Protein AF-A0A0Q0IXJ2-F1 (afdb_monomer)

Structure (mmCIF, N/CA/C/O backbone):
data_AF-A0A0Q0IXJ2-F1
#
_entry.id   AF-A0A0Q0IXJ2-F1
#
loop_
_atom_site.group_PDB
_atom_site.id
_atom_site.type_symbol
_atom_site.label_atom_id
_atom_site.label_alt_id
_atom_site.label_comp_id
_atom_site.label_asym_id
_atom_site.label_entity_id
_atom_site.label_seq_id
_atom_site.pdbx_PDB_ins_code
_atom_site.Cartn_x
_atom_site.Cartn_y
_atom_site.Cartn_z
_atom_site.occupancy
_atom_site.B_iso_or_equiv
_atom_site.auth_seq_id
_atom_site.auth_comp_id
_atom_site.auth_asym_id
_atom_site.auth_atom_id
_atom_site.pdbx_PDB_model_num
ATOM 1 N N . MET A 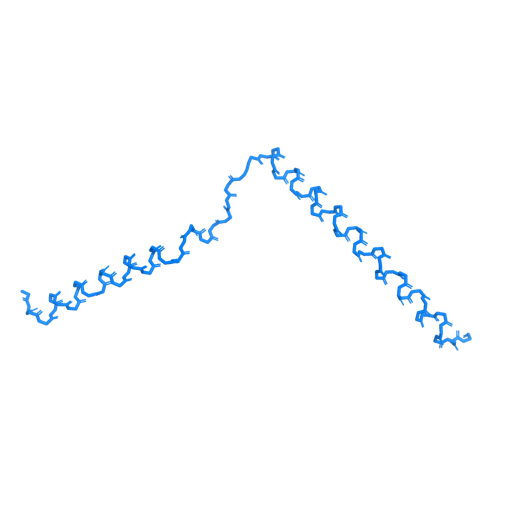1 1 ? -22.893 7.222 22.865 1.00 62.81 1 MET A N 1
ATOM 2 C CA . MET A 1 1 ? -22.026 6.101 22.416 1.00 62.81 1 MET A CA 1
ATOM 3 C C . MET A 1 1 ? -21.475 5.382 23.635 1.00 62.81 1 MET A C 1
ATOM 5 O O . MET A 1 1 ? -20.766 6.003 24.411 1.00 62.81 1 MET A O 1
ATOM 9 N N . ASN A 1 2 ? -21.772 4.093 23.801 1.00 93.94 2 ASN A N 1
ATOM 10 C CA . ASN A 1 2 ? -21.207 3.305 24.898 1.00 93.94 2 ASN A CA 1
ATOM 11 C C . ASN A 1 2 ? -19.672 3.273 24.839 1.00 93.94 2 ASN A C 1
ATOM 13 O O . ASN A 1 2 ? -19.092 3.137 23.758 1.00 93.94 2 ASN A O 1
ATOM 17 N N . ARG A 1 3 ? -19.015 3.355 26.003 1.00 95.19 3 ARG A N 1
ATOM 18 C CA . ARG A 1 3 ? -17.545 3.360 26.150 1.00 95.19 3 ARG A CA 1
ATOM 19 C C . ARG A 1 3 ? -16.882 2.210 25.383 1.00 95.19 3 ARG A C 1
ATOM 21 O O . ARG A 1 3 ? -15.905 2.430 24.672 1.00 95.19 3 ARG A O 1
ATOM 28 N N . ARG A 1 4 ? -17.497 1.021 25.423 1.00 94.44 4 ARG A N 1
ATOM 29 C CA . ARG A 1 4 ? -17.105 -0.164 24.637 1.00 94.44 4 ARG A CA 1
ATOM 30 C C . ARG A 1 4 ? -17.046 0.108 23.127 1.00 94.44 4 ARG A C 1
ATOM 32 O O . ARG A 1 4 ? -16.045 -0.197 22.486 1.00 94.44 4 ARG A O 1
ATOM 39 N N . LYS A 1 5 ? -18.078 0.744 22.558 1.00 95.88 5 LYS A N 1
ATOM 40 C CA . LYS A 1 5 ? -18.136 1.082 21.123 1.00 95.88 5 LYS A CA 1
ATOM 41 C C . LYS A 1 5 ? -17.044 2.088 20.742 1.00 95.88 5 LYS A C 1
ATOM 43 O O . LYS A 1 5 ? -16.397 1.904 19.714 1.00 95.88 5 LYS A O 1
ATOM 48 N N . LYS A 1 6 ? -16.786 3.088 21.596 1.00 96.25 6 LYS A N 1
ATOM 49 C CA . LYS A 1 6 ? -15.724 4.090 21.386 1.00 96.25 6 LYS A CA 1
ATOM 50 C C . LYS A 1 6 ? -14.339 3.447 21.326 1.00 96.25 6 LYS A C 1
ATOM 52 O O . LYS A 1 6 ? -13.589 3.702 20.390 1.00 96.25 6 LYS A O 1
ATOM 57 N N . ILE A 1 7 ? -14.018 2.598 22.302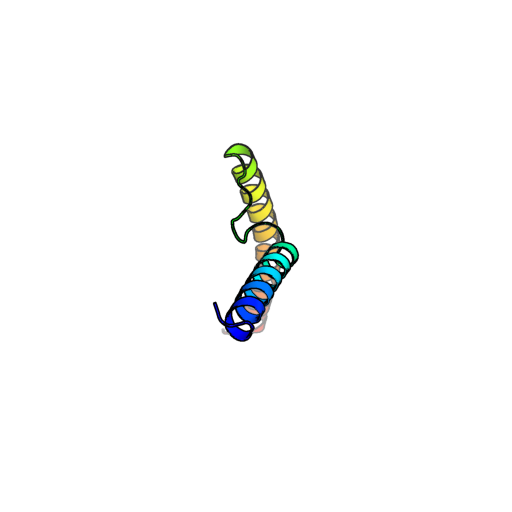 1.00 97.12 7 ILE A N 1
ATOM 58 C CA . ILE A 1 7 ? -12.722 1.910 22.377 1.00 97.12 7 ILE A CA 1
ATOM 59 C C . ILE A 1 7 ? -12.510 1.058 21.123 1.00 97.12 7 ILE A C 1
ATOM 61 O O . ILE A 1 7 ? -11.489 1.200 20.451 1.00 97.12 7 ILE A O 1
ATOM 65 N N . ASN A 1 8 ? -13.509 0.260 20.742 1.00 96.50 8 ASN A N 1
ATOM 66 C CA . ASN A 1 8 ? -13.423 -0.599 19.562 1.00 96.50 8 ASN A CA 1
ATOM 67 C C . ASN A 1 8 ? -13.230 0.201 18.268 1.00 96.50 8 ASN A C 1
ATOM 69 O O . ASN A 1 8 ? -12.437 -0.192 17.413 1.00 96.50 8 ASN A O 1
ATOM 73 N N . GLN A 1 9 ? -13.920 1.332 18.120 1.00 96.88 9 GLN A N 1
ATOM 74 C CA . GLN A 1 9 ? -13.759 2.202 16.956 1.00 96.88 9 GLN A CA 1
ATOM 75 C C . GLN A 1 9 ? -12.340 2.783 16.881 1.00 96.88 9 GLN A C 1
ATOM 77 O O . GLN A 1 9 ? -11.707 2.728 15.824 1.00 96.88 9 GLN A O 1
ATOM 82 N N . THR A 1 10 ? -11.812 3.274 18.004 1.00 96.50 10 THR A N 1
ATOM 83 C CA . THR A 1 10 ? -10.452 3.824 18.083 1.00 96.50 10 THR A CA 1
ATOM 84 C C . THR A 1 10 ? -9.392 2.768 17.776 1.00 96.50 10 THR A C 1
ATOM 86 O O . THR A 1 10 ? -8.481 3.031 16.990 1.00 96.50 10 THR A O 1
ATOM 89 N N . LEU A 1 11 ? -9.509 1.565 18.348 1.00 97.25 11 LEU A N 1
ATOM 90 C CA . LEU A 1 11 ? -8.561 0.469 18.117 1.00 97.25 11 LEU A CA 1
ATOM 91 C C . LEU A 1 11 ? -8.555 0.029 16.649 1.00 97.25 11 LEU A C 1
ATOM 93 O O . LEU A 1 11 ? -7.487 -0.068 16.045 1.00 97.25 11 LEU A O 1
ATOM 97 N N . LYS A 1 12 ? -9.736 -0.132 16.038 1.00 96.94 12 LYS A N 1
ATOM 98 C CA . LYS A 1 12 ? -9.860 -0.456 14.608 1.00 96.94 12 LYS A CA 1
ATOM 99 C C . LYS A 1 12 ? -9.227 0.618 13.720 1.00 96.94 12 LYS A C 1
ATOM 101 O O . LYS A 1 12 ? -8.527 0.288 12.766 1.00 96.94 12 LYS A O 1
ATOM 106 N N . GLY A 1 13 ? -9.433 1.898 14.038 1.00 96.88 13 GLY A N 1
ATOM 107 C CA . GLY A 1 13 ? -8.820 3.008 13.305 1.00 96.88 13 GLY A CA 1
ATOM 108 C C . GLY A 1 13 ? -7.291 3.014 13.399 1.00 96.88 13 GLY A C 1
ATOM 109 O O . GLY A 1 13 ? -6.612 3.186 12.386 1.00 96.88 13 GLY A O 1
ATOM 110 N N . LYS A 1 14 ? -6.738 2.776 14.595 1.00 96.81 14 LYS A N 1
ATOM 111 C CA . LYS A 1 14 ? -5.285 2.672 14.809 1.00 96.81 14 LYS A CA 1
ATOM 112 C C . LYS A 1 14 ? -4.683 1.480 14.062 1.00 96.81 14 LYS A C 1
ATOM 114 O O . LYS A 1 14 ? -3.677 1.658 13.381 1.00 96.81 14 LYS A O 1
ATOM 119 N N . ALA A 1 15 ? -5.326 0.313 14.121 1.00 96.00 15 ALA A N 1
ATOM 120 C CA . ALA A 1 15 ? -4.883 -0.884 13.409 1.00 96.00 15 ALA A CA 1
ATOM 121 C C . ALA A 1 15 ? -4.851 -0.668 11.887 1.00 96.00 15 ALA A C 1
ATOM 123 O O . ALA A 1 15 ? -3.839 -0.951 11.252 1.00 96.00 15 ALA A O 1
ATOM 124 N N . LYS A 1 16 ? -5.900 -0.069 11.302 1.00 92.69 16 LYS A N 1
ATOM 125 C CA . LYS A 1 16 ? -5.924 0.268 9.866 1.00 92.69 16 LYS A CA 1
ATOM 126 C C . LYS A 1 16 ? -4.779 1.200 9.466 1.00 92.69 16 LYS A C 1
ATOM 128 O O . LYS A 1 16 ? -4.123 0.955 8.460 1.00 92.69 16 LYS A O 1
ATOM 133 N N . LYS A 1 17 ? -4.507 2.238 10.265 1.00 91.81 17 LYS A N 1
ATOM 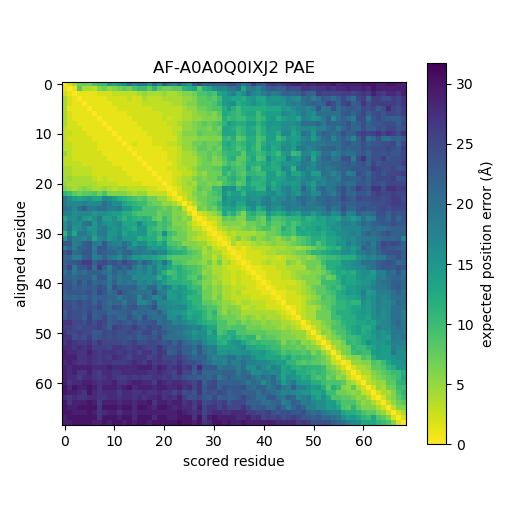134 C CA . LYS A 1 17 ? -3.392 3.168 10.015 1.00 91.81 17 LYS A CA 1
ATOM 135 C C . LYS A 1 17 ? -2.031 2.478 10.125 1.00 91.81 17 LYS A C 1
ATOM 137 O O . LYS A 1 17 ? -1.160 2.741 9.305 1.00 91.81 17 LYS A O 1
ATOM 142 N N . ALA A 1 18 ? -1.843 1.608 11.116 1.00 93.88 18 ALA A N 1
ATOM 143 C CA . ALA A 1 18 ? -0.608 0.846 11.274 1.00 93.88 18 ALA A CA 1
ATOM 144 C C . ALA A 1 18 ? -0.384 -0.115 10.098 1.00 93.88 18 ALA A C 1
ATOM 146 O O . ALA A 1 18 ? 0.709 -0.143 9.544 1.00 93.88 18 ALA A O 1
ATOM 147 N N . ASN A 1 19 ? -1.425 -0.832 9.667 1.00 90.12 19 ASN A N 1
ATOM 148 C CA . ASN A 1 19 ? -1.349 -1.742 8.524 1.00 90.12 19 ASN A CA 1
ATOM 149 C C . ASN A 1 19 ? -1.065 -0.992 7.220 1.00 90.12 19 ASN A C 1
ATOM 151 O O . ASN A 1 19 ? -0.216 -1.428 6.458 1.00 90.12 19 ASN A O 1
ATOM 155 N N . ALA A 1 20 ? -1.694 0.166 6.995 1.00 89.00 20 ALA A N 1
ATOM 156 C CA . ALA A 1 20 ? -1.414 0.993 5.822 1.00 89.00 20 ALA A CA 1
ATOM 157 C C . ALA A 1 20 ? 0.036 1.507 5.790 1.00 89.00 20 ALA A C 1
ATOM 159 O O . ALA A 1 20 ? 0.638 1.562 4.727 1.00 89.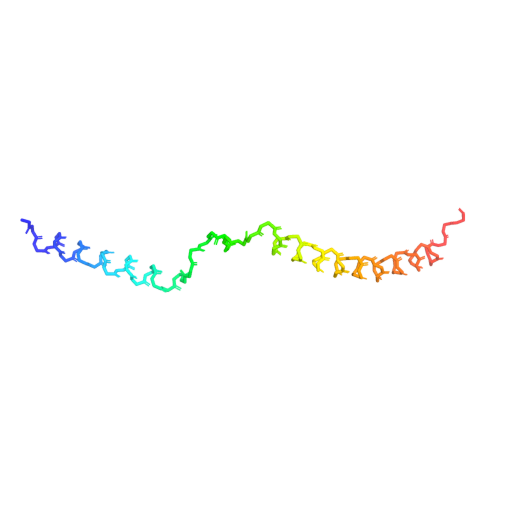00 20 ALA A O 1
ATOM 160 N N . LYS A 1 21 ? 0.616 1.848 6.951 1.00 85.88 21 LYS A N 1
ATOM 161 C CA . LYS A 1 21 ? 2.034 2.234 7.048 1.00 85.88 21 LYS A CA 1
ATOM 162 C C . LYS A 1 21 ? 2.980 1.050 6.826 1.00 85.88 21 LYS A C 1
ATOM 164 O O . LYS A 1 21 ? 4.004 1.214 6.180 1.00 85.88 21 LYS A O 1
ATOM 169 N N . LYS A 1 22 ? 2.643 -0.126 7.371 1.00 87.19 22 LYS A N 1
ATOM 170 C CA . LYS A 1 22 ? 3.446 -1.354 7.244 1.00 87.19 22 LYS A CA 1
ATOM 171 C C . LYS A 1 22 ? 3.405 -1.961 5.842 1.00 87.19 22 LYS A C 1
ATOM 173 O O . LYS A 1 22 ? 4.402 -2.526 5.421 1.00 87.19 22 LYS A O 1
ATOM 178 N N . ALA A 1 23 ? 2.279 -1.852 5.139 1.00 82.44 23 ALA A N 1
ATOM 179 C CA . ALA A 1 23 ? 2.104 -2.417 3.802 1.00 82.44 23 ALA A CA 1
ATOM 180 C C . ALA A 1 23 ? 2.951 -1.721 2.716 1.00 82.44 23 ALA A C 1
ATOM 182 O O . ALA A 1 23 ? 3.018 -2.224 1.603 1.00 82.44 23 ALA A O 1
ATOM 183 N N . GLY A 1 24 ? 3.618 -0.603 3.029 1.00 73.12 24 GLY A N 1
ATOM 184 C CA . GLY A 1 24 ? 4.483 0.096 2.080 1.00 73.12 24 GLY A CA 1
ATOM 185 C C . GLY A 1 24 ? 3.715 0.787 0.950 1.00 73.12 24 GLY A C 1
ATOM 186 O O . GLY A 1 24 ? 2.506 1.017 1.039 1.00 73.12 24 GLY A O 1
ATOM 187 N N . ALA A 1 25 ? 4.447 1.185 -0.097 1.00 68.69 25 ALA A N 1
ATOM 188 C CA . ALA A 1 25 ? 3.861 1.777 -1.296 1.00 68.69 25 ALA A CA 1
ATOM 189 C C . ALA A 1 25 ? 2.782 0.844 -1.868 1.00 68.69 25 ALA A C 1
ATOM 191 O O . ALA A 1 25 ? 2.922 -0.372 -1.822 1.00 68.69 25 ALA A O 1
ATOM 192 N N . SER A 1 26 ? 1.687 1.437 -2.356 1.00 74.44 26 SER A N 1
ATOM 193 C CA . SER A 1 26 ? 0.518 0.726 -2.883 1.00 74.44 26 SER A CA 1
ATOM 194 C C . SER A 1 26 ? 0.918 -0.492 -3.724 1.00 74.44 26 SER A C 1
ATOM 196 O O . SER A 1 26 ? 1.798 -0.359 -4.562 1.00 74.44 26 SER A O 1
ATOM 198 N N . ASN A 1 27 ? 0.195 -1.617 -3.602 1.00 69.44 27 ASN A N 1
ATOM 199 C CA . ASN A 1 27 ? 0.307 -2.795 -4.491 1.00 69.44 27 ASN A CA 1
ATOM 200 C C . ASN A 1 27 ? 0.124 -2.483 -5.996 1.00 69.44 27 ASN A C 1
ATOM 202 O O . ASN A 1 27 ? 0.082 -3.389 -6.823 1.00 69.44 27 ASN A O 1
ATOM 206 N N . LYS A 1 28 ? -0.064 -1.214 -6.364 1.00 75.19 28 LYS A N 1
ATOM 207 C CA . LYS A 1 28 ? -0.091 -0.757 -7.743 1.00 75.19 28 LYS A CA 1
ATOM 208 C C . LYS A 1 28 ? 1.349 -0.694 -8.255 1.00 75.19 28 LYS A C 1
ATOM 210 O O . LYS A 1 28 ? 2.193 -0.109 -7.573 1.00 75.19 28 LYS A O 1
ATOM 215 N N . PRO A 1 29 ? 1.629 -1.219 -9.457 1.00 79.62 29 PRO A N 1
ATOM 216 C CA . PRO A 1 29 ? 2.931 -1.027 -10.074 1.00 79.62 29 PRO A CA 1
ATOM 217 C C . PRO A 1 29 ? 3.218 0.472 -10.188 1.00 79.62 29 PRO A C 1
ATOM 219 O O . PRO A 1 29 ? 2.313 1.280 -10.432 1.00 79.62 29 PRO A O 1
ATOM 222 N N . LYS A 1 30 ? 4.478 0.851 -9.970 1.00 80.94 30 LYS A N 1
ATOM 223 C CA . LYS A 1 30 ? 4.909 2.241 -10.098 1.00 80.94 30 LYS A CA 1
ATOM 224 C C . LYS A 1 30 ? 4.577 2.718 -11.512 1.00 80.94 30 LYS A C 1
ATOM 226 O O . LYS A 1 30 ? 4.874 2.031 -12.485 1.00 80.94 30 LYS A O 1
ATOM 231 N N . TYR A 1 31 ? 3.926 3.874 -11.630 1.00 81.50 31 TYR A N 1
ATOM 232 C CA . TYR A 1 31 ? 3.693 4.449 -12.947 1.00 81.50 31 TYR A CA 1
ATOM 233 C C . TYR A 1 31 ? 5.038 4.892 -13.522 1.00 81.50 31 TYR A C 1
ATOM 235 O O . TYR A 1 31 ? 5.702 5.760 -12.957 1.00 81.50 31 TYR A O 1
ATOM 243 N N . ILE A 1 32 ? 5.416 4.266 -14.627 1.00 84.50 32 ILE A N 1
ATOM 244 C CA . ILE A 1 32 ? 6.610 4.565 -15.413 1.00 84.50 32 ILE A CA 1
ATOM 245 C C . ILE A 1 32 ? 6.172 5.118 -16.770 1.00 84.50 32 ILE A C 1
ATOM 247 O O . ILE A 1 32 ? 5.096 4.762 -17.277 1.00 84.50 32 ILE A O 1
ATOM 251 N N . SER A 1 33 ? 6.958 6.035 -17.336 1.00 89.12 33 SER A N 1
ATOM 252 C CA . SER A 1 33 ? 6.641 6.635 -18.633 1.00 89.12 33 SER A CA 1
ATOM 253 C C . SER A 1 33 ? 6.717 5.589 -19.755 1.00 89.12 33 SER A C 1
ATOM 255 O O . SER A 1 33 ? 7.238 4.490 -19.568 1.00 89.12 33 SER A O 1
ATOM 257 N N . LYS A 1 34 ? 6.184 5.908 -20.945 1.00 84.81 34 LYS A N 1
ATOM 258 C CA . LYS A 1 34 ? 6.246 4.983 -22.095 1.00 84.81 34 LYS A CA 1
ATOM 259 C C . LYS A 1 34 ? 7.689 4.641 -22.488 1.00 84.81 34 LYS A C 1
ATOM 261 O O . LYS A 1 34 ? 7.934 3.516 -22.904 1.00 84.81 34 LYS A O 1
ATOM 266 N N . ALA A 1 35 ? 8.608 5.598 -22.348 1.00 82.81 35 ALA A N 1
ATOM 267 C CA . ALA A 1 35 ? 10.021 5.388 -22.636 1.00 82.81 35 ALA A CA 1
ATOM 268 C C . ALA A 1 35 ? 10.652 4.441 -21.606 1.00 82.81 35 ALA A C 1
ATOM 270 O O . ALA A 1 35 ? 11.259 3.447 -21.987 1.00 82.81 35 ALA A O 1
ATOM 271 N N . ASP A 1 36 ? 10.414 4.690 -20.317 1.00 82.56 36 ASP A N 1
ATOM 272 C CA . ASP A 1 36 ? 10.980 3.871 -19.237 1.00 82.56 36 ASP A CA 1
ATOM 273 C C . ASP A 1 36 ? 10.455 2.429 -19.282 1.00 82.56 36 ASP A C 1
ATOM 275 O O . ASP A 1 36 ? 11.223 1.485 -19.115 1.00 82.56 36 ASP A O 1
ATOM 279 N N . ARG A 1 37 ? 9.163 2.240 -19.601 1.00 81.81 37 ARG A N 1
ATOM 280 C CA . ARG A 1 37 ? 8.576 0.902 -19.776 1.00 81.81 37 ARG A CA 1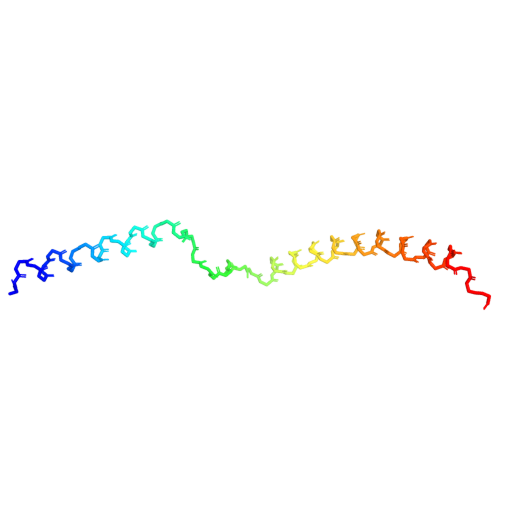
ATOM 281 C C . ARG A 1 37 ? 9.243 0.125 -20.910 1.00 81.81 37 ARG A C 1
ATOM 283 O O . ARG A 1 37 ? 9.525 -1.053 -20.743 1.00 81.81 37 ARG A O 1
ATOM 290 N N . ALA A 1 38 ? 9.520 0.776 -22.039 1.00 81.44 38 ALA A N 1
ATOM 291 C CA . ALA A 1 38 ? 10.191 0.123 -23.160 1.00 81.44 38 ALA A CA 1
ATOM 292 C C . ALA A 1 38 ? 11.626 -0.304 -22.803 1.00 81.44 38 ALA A C 1
ATOM 294 O O . ALA A 1 38 ? 12.062 -1.377 -23.214 1.00 81.44 38 ALA A O 1
ATOM 295 N N . VAL A 1 39 ? 12.342 0.504 -22.012 1.00 82.88 39 VAL A N 1
ATOM 296 C CA . VAL A 1 39 ? 13.699 0.185 -21.538 1.00 82.88 39 VAL A CA 1
ATOM 297 C C . VAL A 1 39 ? 13.685 -1.016 -20.589 1.00 82.88 39 VAL A C 1
ATOM 299 O O . VAL A 1 39 ? 14.477 -1.940 -20.764 1.00 82.88 39 VAL A O 1
ATOM 302 N N . GLU A 1 40 ? 12.765 -1.047 -19.621 1.00 81.31 40 GLU A N 1
ATOM 303 C CA . GLU A 1 40 ? 12.629 -2.172 -18.684 1.00 81.31 40 GLU A CA 1
ATOM 304 C C . GLU A 1 40 ? 12.199 -3.467 -19.388 1.00 81.31 40 GLU A C 1
ATOM 306 O O . GLU A 1 40 ? 12.744 -4.531 -19.100 1.00 81.31 40 GLU A O 1
ATOM 311 N N . GLU A 1 41 ? 11.272 -3.393 -20.348 1.00 82.00 41 GLU A N 1
ATOM 312 C CA . GLU A 1 41 ? 10.837 -4.552 -21.137 1.00 82.00 41 GLU A CA 1
ATOM 313 C C . GLU A 1 41 ? 11.962 -5.101 -22.025 1.00 82.00 41 GLU A C 1
ATOM 315 O O . GLU A 1 41 ? 12.116 -6.318 -22.132 1.00 82.00 41 GLU A O 1
ATOM 320 N N . GLN A 1 42 ? 12.783 -4.238 -22.634 1.00 77.69 42 GLN A N 1
ATOM 321 C CA . GLN A 1 42 ? 13.954 -4.665 -23.409 1.00 77.69 42 GLN A CA 1
ATOM 322 C C . GLN A 1 42 ? 15.018 -5.312 -22.524 1.00 77.69 42 GLN A C 1
ATOM 324 O O . GLN A 1 42 ? 15.547 -6.363 -22.885 1.00 77.69 42 GLN A O 1
ATOM 329 N N . ALA A 1 43 ? 15.297 -4.730 -21.355 1.00 78.94 43 ALA A N 1
ATOM 330 C CA . ALA A 1 43 ? 16.223 -5.307 -20.388 1.00 78.94 43 ALA A CA 1
ATOM 331 C C . ALA A 1 43 ? 15.723 -6.670 -19.879 1.00 78.94 43 ALA A C 1
ATOM 333 O O . ALA A 1 43 ? 16.480 -7.638 -19.867 1.00 78.94 43 ALA A O 1
ATOM 334 N N . ALA A 1 44 ? 14.434 -6.784 -19.544 1.00 80.19 44 ALA A N 1
ATOM 335 C CA . ALA A 1 44 ? 13.821 -8.047 -19.137 1.00 80.19 44 ALA A CA 1
ATOM 336 C C . ALA A 1 44 ? 13.865 -9.096 -20.259 1.00 80.19 44 ALA A C 1
ATOM 338 O O . ALA A 1 44 ? 14.175 -10.259 -20.010 1.00 80.19 44 ALA A O 1
ATOM 339 N N . LYS A 1 45 ? 13.611 -8.694 -21.509 1.00 78.06 45 LYS A N 1
ATOM 340 C CA . LYS A 1 45 ? 13.672 -9.590 -22.670 1.00 78.06 45 LYS A CA 1
ATOM 341 C C . LYS A 1 45 ? 15.097 -10.059 -22.971 1.00 78.06 45 LYS A C 1
ATOM 343 O O . LYS A 1 45 ? 15.271 -11.215 -23.340 1.00 78.06 45 LYS A O 1
ATOM 348 N N . ALA A 1 46 ? 16.101 -9.202 -22.779 1.00 76.75 46 ALA A N 1
ATOM 349 C CA . ALA A 1 46 ? 17.508 -9.572 -22.919 1.00 76.75 46 ALA A CA 1
ATOM 350 C C . ALA A 1 46 ? 17.920 -10.623 -21.874 1.00 76.75 46 ALA A C 1
ATOM 352 O O . ALA A 1 46 ? 18.531 -11.629 -22.232 1.00 76.75 46 ALA A O 1
ATOM 353 N N . LEU A 1 47 ? 17.511 -10.444 -20.613 1.00 72.62 47 LEU A N 1
ATOM 354 C CA . LEU A 1 47 ? 17.755 -11.420 -19.545 1.00 72.62 47 LEU A CA 1
ATOM 355 C C . LEU A 1 47 ? 17.054 -12.759 -19.816 1.00 72.62 47 LEU A C 1
ATOM 357 O O . LEU A 1 47 ? 17.685 -13.805 -19.720 1.00 72.62 47 LEU A O 1
ATOM 361 N N . LEU A 1 48 ? 15.786 -12.732 -20.241 1.00 69.69 48 LEU A N 1
ATOM 362 C CA . LEU A 1 48 ? 15.052 -13.950 -20.604 1.00 69.69 48 LEU A CA 1
ATOM 363 C C . LEU A 1 48 ? 15.683 -14.672 -21.801 1.00 69.69 48 LEU A C 1
ATOM 365 O O . LEU A 1 48 ? 15.738 -15.894 -21.801 1.00 69.69 48 LEU A O 1
ATOM 369 N N . SER A 1 49 ? 16.186 -13.938 -22.801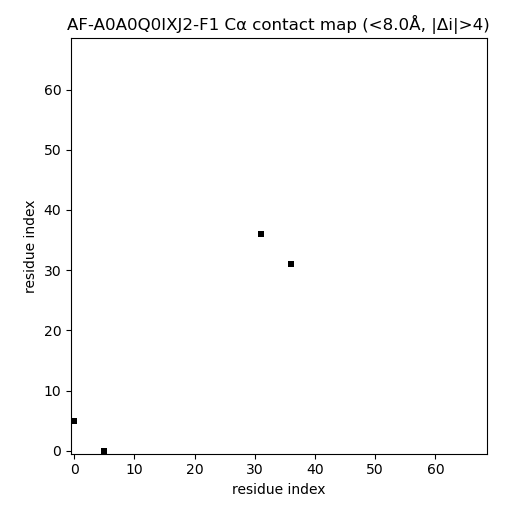 1.00 69.19 49 SER A N 1
ATOM 370 C CA . SER A 1 49 ? 16.852 -14.551 -23.958 1.00 69.19 49 SER A CA 1
ATOM 371 C C . SER A 1 49 ? 18.166 -15.245 -23.595 1.00 69.19 49 SER A C 1
ATOM 373 O O . SER A 1 49 ? 18.486 -16.276 -24.184 1.00 69.19 49 SER A O 1
ATOM 375 N N . ALA A 1 50 ? 18.892 -14.715 -22.605 1.00 65.06 50 ALA A N 1
ATOM 376 C CA . ALA A 1 50 ? 20.096 -15.347 -22.081 1.00 65.06 50 ALA A CA 1
ATOM 377 C C . ALA A 1 50 ? 19.749 -16.642 -21.329 1.00 65.06 50 ALA A C 1
ATOM 379 O O . ALA A 1 50 ? 20.343 -17.679 -21.595 1.00 65.06 50 ALA A O 1
ATOM 380 N N . GLU A 1 51 ? 18.713 -16.621 -20.488 1.00 62.66 51 GLU A N 1
ATOM 381 C CA . GLU A 1 51 ? 18.311 -17.798 -19.709 1.00 62.66 51 GLU A CA 1
ATOM 382 C C . GLU A 1 51 ? 17.684 -18.912 -20.571 1.00 62.66 51 GLU A C 1
ATOM 384 O O . GLU A 1 51 ? 17.865 -20.097 -20.296 1.00 62.66 51 GLU A O 1
ATOM 389 N N . THR A 1 52 ? 17.012 -18.570 -21.678 1.00 59.41 52 THR A N 1
ATOM 390 C CA . THR A 1 52 ? 16.541 -19.580 -22.643 1.00 59.41 52 THR A CA 1
ATOM 391 C C . THR A 1 52 ? 17.665 -20.224 -23.452 1.00 59.41 52 THR A C 1
ATOM 393 O O . THR A 1 52 ? 17.512 -21.369 -23.870 1.00 59.41 52 THR A O 1
ATOM 396 N N . ALA A 1 53 ? 18.784 -19.525 -23.672 1.00 58.66 53 ALA A N 1
ATOM 397 C CA . ALA A 1 53 ? 19.928 -20.088 -24.391 1.00 58.66 53 ALA A CA 1
ATOM 398 C C . ALA A 1 53 ? 20.636 -21.175 -23.563 1.00 58.66 53 ALA A C 1
ATOM 400 O O . ALA A 1 53 ? 21.086 -22.177 -24.117 1.00 58.66 53 ALA A O 1
ATOM 401 N N . ASP A 1 54 ? 20.651 -21.026 -22.236 1.00 55.97 54 ASP A N 1
ATOM 402 C CA . ASP A 1 54 ? 21.227 -22.018 -21.324 1.00 55.97 54 ASP A CA 1
ATOM 403 C C . ASP A 1 54 ? 20.349 -23.279 -21.193 1.00 55.97 54 ASP A C 1
ATOM 405 O O . ASP A 1 54 ? 20.871 -24.385 -21.053 1.00 55.97 54 ASP A O 1
ATOM 409 N N . LEU A 1 55 ? 19.019 -23.155 -21.296 1.00 53.22 55 LEU A N 1
ATOM 410 C CA . LEU A 1 55 ? 18.100 -24.304 -21.238 1.00 53.22 55 LEU A CA 1
ATOM 411 C C . LEU A 1 55 ? 18.046 -25.109 -22.547 1.00 53.22 55 LEU A C 1
ATOM 413 O O . LEU A 1 55 ? 17.910 -26.331 -22.494 1.00 53.22 55 LEU A O 1
ATOM 417 N N . GLN A 1 56 ? 18.214 -24.464 -23.707 1.00 56.50 56 GLN A N 1
ATOM 418 C CA . GLN A 1 56 ? 18.280 -25.159 -25.003 1.00 56.50 56 GLN A CA 1
ATOM 419 C C . GLN A 1 56 ? 19.494 -26.096 -25.089 1.00 56.50 56 GLN A C 1
ATOM 421 O O . GLN A 1 56 ? 19.357 -27.238 -25.521 1.00 56.50 56 GLN A O 1
ATOM 426 N N . GLY A 1 57 ? 20.650 -25.680 -24.558 1.00 55.75 57 GLY A N 1
ATOM 427 C CA . GLY A 1 57 ? 21.840 -26.535 -24.509 1.00 55.75 57 GLY A CA 1
ATOM 428 C C . GLY A 1 57 ? 21.675 -27.791 -23.642 1.00 55.75 57 GLY A C 1
ATOM 429 O O . GLY A 1 57 ? 22.293 -28.816 -23.918 1.00 55.75 57 GLY A O 1
ATOM 430 N N . VAL A 1 58 ? 20.822 -27.748 -22.612 1.00 55.50 58 VAL A N 1
ATOM 431 C CA . VAL A 1 58 ? 20.546 -28.905 -21.742 1.00 55.50 58 VAL A CA 1
ATOM 432 C C . VAL A 1 58 ? 19.525 -29.858 -22.376 1.00 55.50 58 VAL A C 1
ATOM 434 O O . VAL A 1 58 ? 19.640 -31.073 -22.205 1.00 55.50 58 VAL A O 1
ATOM 437 N N . GLU A 1 59 ? 18.549 -29.344 -23.129 1.00 56.16 59 GLU A N 1
ATOM 438 C CA . GLU A 1 59 ? 17.590 -30.174 -23.873 1.00 56.16 59 GLU A CA 1
ATOM 439 C C . GLU A 1 59 ? 18.240 -30.887 -25.072 1.00 56.16 59 GLU A C 1
ATOM 441 O O . GLU A 1 59 ? 17.991 -32.081 -25.268 1.00 56.16 59 GLU A O 1
ATOM 446 N N . ASP A 1 60 ? 19.142 -30.220 -25.799 1.00 56.09 60 ASP A N 1
ATOM 447 C CA . ASP A 1 60 ? 19.863 -30.804 -26.940 1.00 56.09 60 ASP A CA 1
ATOM 448 C C . ASP A 1 60 ? 20.806 -31.950 -26.520 1.00 56.09 60 ASP A C 1
ATOM 450 O O . ASP A 1 60 ? 20.869 -32.990 -27.182 1.00 56.09 60 ASP A O 1
ATOM 454 N N . VAL A 1 61 ? 21.491 -31.822 -25.375 1.00 58.81 61 VAL A N 1
ATOM 455 C CA . VAL A 1 61 ? 22.341 -32.896 -24.818 1.00 58.81 61 VAL A CA 1
ATOM 456 C C . VAL A 1 61 ? 21.497 -34.092 -24.359 1.00 58.81 61 VAL A C 1
ATOM 458 O O . VAL A 1 61 ? 21.871 -35.243 -24.584 1.00 58.81 61 VAL A O 1
ATOM 461 N N . LYS A 1 62 ? 20.314 -33.847 -23.781 1.00 57.41 62 LYS A N 1
ATOM 462 C CA . LYS A 1 62 ? 19.411 -34.903 -23.296 1.00 57.41 62 LYS A CA 1
ATOM 463 C C . LYS A 1 62 ? 18.776 -35.708 -24.440 1.00 57.41 62 LYS A C 1
ATOM 465 O O . LYS A 1 62 ? 18.579 -36.915 -24.295 1.00 57.41 62 LYS A O 1
ATOM 470 N N . LEU A 1 63 ? 18.477 -35.067 -25.573 1.00 54.28 63 LEU A N 1
ATOM 471 C CA . LEU A 1 63 ? 18.002 -35.735 -26.793 1.00 54.28 63 LEU A CA 1
ATOM 472 C C . LEU A 1 63 ? 19.094 -36.620 -27.415 1.00 54.28 63 LEU A C 1
ATOM 474 O O . LEU A 1 63 ? 18.793 -37.752 -27.797 1.00 54.28 63 LEU A O 1
ATOM 478 N N . ALA A 1 64 ? 20.352 -36.168 -27.426 1.00 58.00 64 ALA A N 1
ATOM 479 C CA . ALA A 1 64 ? 21.490 -36.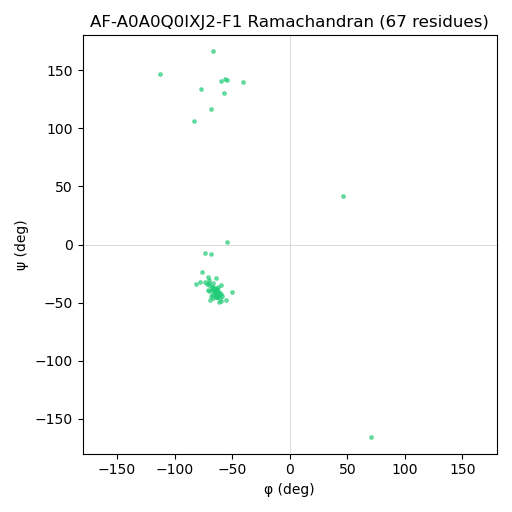950 -27.917 1.00 58.00 64 ALA A CA 1
ATOM 480 C C . ALA A 1 64 ? 21.808 -38.184 -27.044 1.00 58.00 64 ALA A C 1
ATOM 482 O O . ALA A 1 64 ? 22.141 -39.243 -27.574 1.00 58.00 64 ALA A O 1
ATOM 483 N N . GLU A 1 65 ? 21.659 -38.082 -25.718 1.00 56.59 65 GLU A N 1
ATOM 484 C CA . GLU A 1 65 ? 21.843 -39.211 -24.788 1.00 56.59 65 GLU A CA 1
ATOM 485 C C . GLU A 1 65 ? 20.665 -40.199 -24.787 1.00 56.59 65 GLU A C 1
ATOM 487 O O . GLU A 1 65 ? 20.840 -41.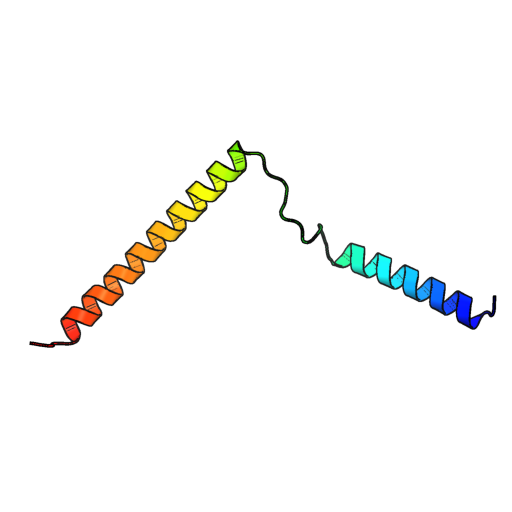369 -24.445 1.00 56.59 65 GLU A O 1
ATOM 492 N N . SER A 1 66 ? 19.465 -39.758 -25.184 1.00 55.53 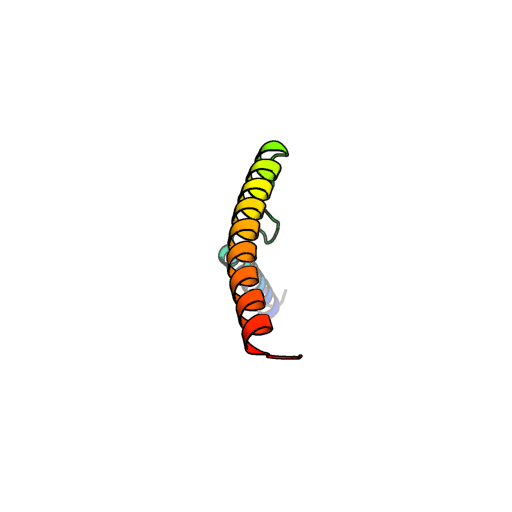66 SER A N 1
ATOM 493 C CA . SER A 1 66 ? 18.264 -40.605 -25.179 1.00 55.53 66 SER A CA 1
ATOM 494 C C . SER A 1 66 ? 18.221 -41.665 -26.282 1.00 55.53 66 SER A C 1
ATOM 496 O O . SER A 1 66 ? 17.348 -42.527 -26.223 1.00 55.53 66 SER A O 1
ATOM 498 N N . GLY A 1 67 ? 19.166 -41.646 -27.236 1.00 58.16 67 GLY A N 1
ATOM 499 C CA . GLY A 1 67 ? 19.476 -42.788 -28.103 1.00 58.16 67 GLY A CA 1
ATOM 500 C C . GLY A 1 67 ? 18.257 -43.494 -28.701 1.00 58.16 67 GLY A C 1
ATOM 501 O O . GLY A 1 67 ? 18.211 -44.724 -28.722 1.00 58.16 67 GLY A O 1
ATOM 502 N N . ILE A 1 68 ? 17.255 -42.737 -29.150 1.00 49.59 68 ILE A N 1
ATOM 503 C CA . ILE A 1 68 ? 16.175 -43.290 -29.963 1.00 49.59 68 ILE A CA 1
ATOM 504 C C . ILE A 1 68 ? 16.706 -43.317 -31.399 1.00 49.59 68 ILE A C 1
ATOM 506 O O . ILE A 1 68 ? 16.881 -42.260 -32.002 1.00 49.59 68 ILE A O 1
ATOM 510 N N . ASN A 1 69 ? 17.034 -44.528 -31.872 1.00 54.84 69 ASN A N 1
ATOM 511 C CA . ASN A 1 69 ? 17.326 -44.847 -33.279 1.00 54.84 69 ASN A CA 1
ATOM 512 C C . ASN A 1 69 ? 16.295 -44.240 -34.238 1.00 54.84 69 ASN A C 1
ATOM 514 O O . ASN A 1 69 ? 15.084 -44.363 -33.938 1.00 54.84 69 ASN A O 1
#

pLDDT: mean 76.81, std 15.09, range [49.59, 97.25]

Foldseek 3Di:
DDPVVVVVVVVVVVVVVVCVVVVPDDPDPPDDDPVVVVVVVVVVVVVVVVVVVVVVVVVVVVVVVVPDD

Secondary structure (DSSP, 8-state):
--HHHHHHHHHHHHHHHHHHHHT-S-SSPPP--HHHHHHHHHHHHHHHHHHHHHHHHHHHHHHHHT---

Sequence (69 aa):
MNRRKKINQTLKGKAKKANAKKAGASNKPKYISKADRAVEEQAAKALLSAETADLQGVEDVKLAESGIN

Solvent-accessible surface area (backbone atoms only — not comparable to full-atom values): 4198 Å² total; per-residue (Å²): 132,58,70,71,59,52,52,53,53,53,51,54,54,52,51,54,54,52,49,56,64,69,65,51,74,66,97,61,78,80,91,65,54,79,66,55,49,51,54,54,51,51,53,51,49,52,54,51,54,53,56,51,55,60,50,50,59,54,52,57,53,51,58,67,70,61,68,78,128

Mean predicted aligned error: 14.4 Å

Radius of gyration: 26.8 Å; Cα contacts (8 Å, |Δi|>4): 2; chains: 1; bounding box: 44×52×59 Å